Protein AF-A0A0K2RST6-F1 (afdb_monomer_lite)

Radius of gyration: 13.27 Å; chains: 1; bounding box: 32×30×34 Å

Structure (mmCIF, N/CA/C/O backbone):
data_AF-A0A0K2RST6-F1
#
_entry.id   AF-A0A0K2RST6-F1
#
loop_
_atom_site.group_PDB
_atom_site.id
_atom_site.type_symbol
_atom_site.label_atom_id
_atom_site.label_alt_id
_atom_site.label_comp_id
_atom_site.label_asym_id
_atom_site.label_entity_id
_atom_site.label_seq_id
_atom_site.pdbx_PDB_ins_code
_atom_site.Cartn_x
_atom_site.Cartn_y
_atom_site.Cartn_z
_atom_site.occupancy
_atom_site.B_iso_or_equiv
_atom_site.auth_seq_id
_atom_site.auth_comp_id
_atom_site.auth_asym_id
_atom_site.auth_atom_id
_atom_site.pdbx_PDB_model_num
ATOM 1 N N . MET A 1 1 ? -2.634 -5.844 9.108 1.00 89.44 1 MET A N 1
ATOM 2 C CA . MET A 1 1 ? -3.011 -6.104 7.702 1.00 89.44 1 MET A CA 1
ATOM 3 C C . MET A 1 1 ? -1.810 -6.663 6.956 1.00 89.44 1 MET A C 1
ATOM 5 O O . MET A 1 1 ? -0.710 -6.156 7.139 1.00 89.44 1 MET A O 1
ATOM 9 N N . THR A 1 2 ? -2.016 -7.666 6.105 1.00 95.31 2 THR A N 1
ATOM 10 C CA . THR A 1 2 ? -0.975 -8.190 5.211 1.00 95.31 2 THR A CA 1
ATOM 11 C C . THR A 1 2 ? -1.440 -8.053 3.771 1.00 95.31 2 THR A C 1
ATOM 13 O O . THR A 1 2 ? -2.550 -8.464 3.440 1.00 95.31 2 THR A O 1
ATOM 16 N N . ALA A 1 3 ? -0.592 -7.476 2.925 1.00 95.88 3 ALA A N 1
ATOM 17 C CA . ALA A 1 3 ? -0.814 -7.367 1.493 1.00 95.88 3 ALA A CA 1
ATOM 18 C C . ALA A 1 3 ? 0.184 -8.260 0.755 1.00 95.88 3 ALA A C 1
ATOM 20 O O . ALA A 1 3 ? 1.393 -8.169 0.982 1.00 95.88 3 ALA A O 1
ATOM 21 N N . LYS A 1 4 ? -0.329 -9.105 -0.141 1.00 97.62 4 LYS A N 1
ATOM 22 C CA . LYS A 1 4 ? 0.462 -9.878 -1.100 1.00 97.62 4 LYS A CA 1
ATOM 23 C C . LYS A 1 4 ? 0.337 -9.205 -2.462 1.00 97.62 4 LYS A C 1
ATOM 25 O O . LYS A 1 4 ? -0.774 -9.012 -2.946 1.00 97.62 4 LYS A O 1
ATOM 30 N N . ILE A 1 5 ? 1.467 -8.846 -3.056 1.00 97.88 5 ILE A N 1
ATOM 31 C CA . ILE A 1 5 ? 1.542 -8.066 -4.291 1.00 97.88 5 ILE A CA 1
ATOM 32 C C . ILE A 1 5 ? 2.314 -8.867 -5.336 1.00 97.88 5 ILE A C 1
ATOM 34 O O . ILE A 1 5 ? 3.296 -9.539 -5.012 1.00 97.88 5 ILE A O 1
ATOM 38 N N . ALA A 1 6 ? 1.865 -8.796 -6.587 1.00 97.62 6 ALA A N 1
A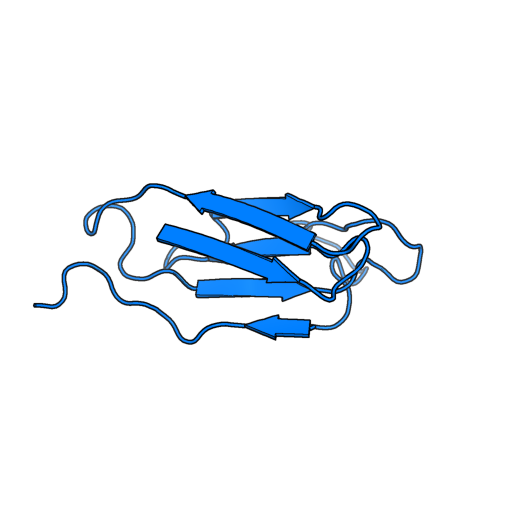TOM 39 C CA . ALA A 1 6 ? 2.511 -9.417 -7.734 1.00 97.62 6 ALA A CA 1
ATOM 40 C C . ALA A 1 6 ? 2.262 -8.593 -9.007 1.00 97.62 6 ALA A C 1
ATOM 42 O O . ALA A 1 6 ? 1.293 -7.840 -9.080 1.00 97.62 6 ALA A O 1
ATOM 43 N N . GLY A 1 7 ? 3.117 -8.773 -10.017 1.00 97.38 7 GLY A N 1
ATOM 44 C CA . GLY A 1 7 ? 2.907 -8.230 -11.362 1.00 97.38 7 GLY A CA 1
ATOM 45 C C . GLY A 1 7 ? 3.352 -6.781 -11.570 1.00 97.38 7 GLY A C 1
ATOM 46 O O . GLY A 1 7 ? 3.081 -6.226 -12.630 1.00 97.38 7 GLY A O 1
ATOM 47 N N . VAL A 1 8 ? 4.056 -6.169 -10.609 1.00 97.19 8 VAL A N 1
ATOM 48 C CA . VAL A 1 8 ? 4.551 -4.785 -10.740 1.00 97.19 8 VAL A CA 1
ATOM 49 C C . VAL A 1 8 ? 6.062 -4.728 -10.481 1.00 97.19 8 VAL A C 1
ATOM 51 O O . VAL A 1 8 ? 6.481 -4.408 -9.367 1.00 97.19 8 VAL A O 1
ATOM 54 N N . PRO A 1 9 ? 6.904 -5.082 -11.476 1.00 96.12 9 PRO A N 1
ATOM 55 C CA . PRO A 1 9 ? 8.363 -4.992 -11.378 1.00 96.12 9 PRO A CA 1
ATOM 56 C C . PRO A 1 9 ? 8.830 -3.626 -10.881 1.00 96.12 9 PRO A C 1
ATOM 58 O O . PRO A 1 9 ? 8.407 -2.602 -11.418 1.00 96.12 9 PRO A O 1
ATOM 61 N N . ASN A 1 10 ? 9.688 -3.615 -9.856 1.00 95.75 10 ASN A N 1
ATOM 62 C CA . ASN A 1 10 ? 10.199 -2.389 -9.223 1.00 95.75 10 ASN A CA 1
ATOM 63 C C . ASN A 1 10 ? 9.095 -1.435 -8.722 1.00 95.75 10 ASN A C 1
ATOM 65 O O . ASN A 1 10 ? 9.316 -0.236 -8.567 1.00 95.75 10 ASN A O 1
ATOM 69 N N . GLY A 1 11 ? 7.883 -1.953 -8.509 1.00 97.00 11 GLY A N 1
ATOM 70 C CA . GLY A 1 11 ? 6.739 -1.160 -8.092 1.00 97.00 11 GLY A CA 1
ATOM 71 C C . GLY A 1 11 ? 6.888 -0.603 -6.683 1.00 97.00 11 GLY A C 1
ATOM 72 O O . GLY A 1 11 ? 7.633 -1.122 -5.854 1.00 97.00 11 GLY A O 1
ATOM 73 N N . VAL A 1 12 ? 6.109 0.429 -6.391 1.00 97.31 12 VAL A N 1
ATOM 74 C CA . VAL A 1 12 ? 6.014 1.032 -5.065 1.00 97.31 12 VAL A CA 1
ATOM 75 C C . VAL A 1 12 ? 4.682 0.675 -4.437 1.00 97.31 12 VAL A C 1
ATOM 77 O O . VAL A 1 12 ? 3.625 1.024 -4.958 1.00 97.31 12 VAL A O 1
ATOM 80 N N . VAL A 1 13 ? 4.740 -0.006 -3.297 1.00 97.62 13 VAL A N 1
ATO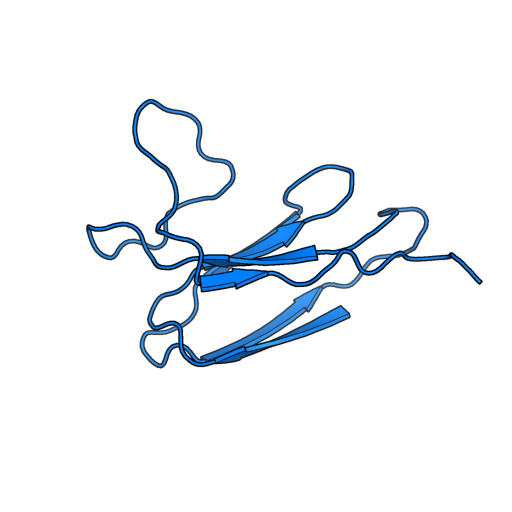M 81 C CA . VAL A 1 13 ? 3.583 -0.345 -2.469 1.00 97.62 13 VAL A CA 1
ATOM 82 C C . VAL A 1 13 ? 3.470 0.670 -1.346 1.00 97.62 13 VAL A C 1
ATOM 84 O O . VAL A 1 13 ? 4.459 0.977 -0.680 1.00 97.62 13 VAL A O 1
ATOM 87 N N . ARG A 1 14 ? 2.264 1.182 -1.122 1.00 97.19 14 ARG A N 1
ATOM 88 C CA . ARG A 1 14 ? 1.980 2.227 -0.140 1.00 97.19 14 ARG A CA 1
ATOM 89 C C . ARG A 1 14 ? 0.816 1.802 0.735 1.00 97.19 14 ARG A C 1
ATOM 91 O O . ARG A 1 14 ? -0.191 1.330 0.212 1.00 97.19 14 ARG A O 1
ATOM 98 N N . PHE A 1 15 ? 0.946 2.013 2.037 1.00 97.38 15 PHE A N 1
ATOM 99 C CA . PHE A 1 15 ? -0.154 1.906 2.991 1.00 97.38 15 PHE A CA 1
ATOM 100 C C . PHE A 1 15 ? -0.611 3.312 3.354 1.00 97.38 15 PHE A C 1
ATOM 102 O O . PHE A 1 15 ? 0.210 4.175 3.672 1.00 97.38 15 PHE A O 1
ATOM 109 N N . ILE A 1 16 ? -1.915 3.535 3.249 1.00 97.31 16 ILE A N 1
ATOM 110 C CA . ILE A 1 16 ? -2.560 4.831 3.435 1.00 97.31 16 ILE A CA 1
ATOM 111 C C . ILE A 1 16 ? -3.652 4.682 4.486 1.00 97.31 16 ILE A C 1
ATOM 113 O O . ILE A 1 16 ? -4.443 3.741 4.420 1.00 97.31 16 ILE A O 1
ATOM 117 N N . THR A 1 17 ? -3.697 5.621 5.419 1.00 97.12 17 THR A N 1
ATOM 118 C CA . THR A 1 17 ? -4.738 5.776 6.434 1.00 97.12 17 THR A CA 1
ATOM 119 C C . THR A 1 17 ? -5.476 7.098 6.235 1.00 97.12 17 THR A C 1
ATOM 121 O O . THR A 1 17 ? -5.210 7.847 5.292 1.00 97.12 17 THR A O 1
ATOM 124 N N . ASP A 1 18 ? -6.396 7.400 7.142 1.00 95.81 18 ASP A N 1
ATOM 125 C CA . ASP A 1 18 ? -7.041 8.704 7.291 1.00 95.81 18 ASP A CA 1
ATOM 126 C C . ASP A 1 18 ? -6.060 9.858 7.558 1.00 95.81 18 ASP A C 1
ATOM 128 O O . ASP A 1 18 ? -6.376 11.000 7.233 1.00 95.81 18 ASP A O 1
ATOM 132 N N . GLU A 1 19 ? -4.848 9.566 8.032 1.00 94.94 19 GLU A N 1
ATOM 133 C CA . GLU A 1 19 ? -3.769 10.549 8.212 1.00 94.94 19 GLU A CA 1
ATOM 134 C C . GLU A 1 19 ? -2.847 10.679 6.982 1.00 94.94 19 GLU A C 1
ATOM 136 O O . GLU A 1 19 ? -1.952 11.523 6.947 1.00 94.94 19 GLU A O 1
ATOM 141 N N . GLY A 1 20 ? -3.055 9.861 5.945 1.00 95.12 20 GLY A N 1
ATOM 142 C CA . GLY A 1 20 ? -2.226 9.832 4.740 1.00 95.12 20 GLY A CA 1
ATOM 143 C C . GLY A 1 20 ? -1.307 8.610 4.664 1.00 95.12 20 GLY A C 1
ATOM 144 O O . GLY A 1 20 ? -1.641 7.528 5.137 1.00 95.12 20 GLY A O 1
ATOM 145 N N . GLN A 1 21 ? -0.168 8.728 3.976 1.00 95.88 21 GLN A N 1
ATOM 146 C CA . GLN A 1 21 ? 0.751 7.598 3.783 1.00 95.88 21 GLN A CA 1
ATOM 147 C C . GLN A 1 21 ? 1.532 7.290 5.068 1.00 95.88 21 GLN A C 1
ATOM 149 O O . GLN A 1 21 ? 2.259 8.148 5.557 1.00 95.88 21 GLN A O 1
ATOM 154 N N . THR A 1 22 ? 1.489 6.039 5.528 1.00 95.25 22 THR A N 1
ATOM 155 C CA . THR A 1 22 ? 2.206 5.591 6.737 1.00 95.25 22 THR A CA 1
ATOM 156 C C . THR A 1 22 ? 3.419 4.720 6.429 1.00 95.25 22 THR A C 1
ATOM 158 O O . THR A 1 22 ? 4.422 4.766 7.136 1.00 95.25 22 THR A O 1
ATOM 161 N N . GLN A 1 23 ? 3.358 3.935 5.352 1.00 95.19 23 GLN A N 1
ATOM 162 C CA . GLN A 1 23 ? 4.435 3.034 4.956 1.00 95.19 23 GLN A CA 1
ATOM 163 C C . GLN A 1 23 ? 4.586 3.009 3.440 1.00 95.19 23 GLN A C 1
ATOM 165 O O . GLN A 1 23 ? 3.600 3.026 2.699 1.00 95.19 23 GLN A O 1
ATOM 170 N N . GLN A 1 24 ? 5.834 2.905 2.987 1.00 95.81 24 GLN A N 1
ATOM 171 C CA . GLN A 1 24 ? 6.183 2.669 1.595 1.00 95.81 24 GLN A CA 1
ATOM 172 C C . GLN A 1 24 ? 7.215 1.545 1.497 1.00 95.81 24 GLN A C 1
ATOM 174 O O . GLN A 1 24 ? 8.170 1.503 2.268 1.00 95.81 24 GLN A O 1
ATOM 179 N N . VAL A 1 25 ? 7.032 0.651 0.529 1.00 96.19 25 VAL A N 1
ATOM 180 C CA . VAL A 1 25 ? 7.955 -0.448 0.233 1.00 96.19 25 VAL A CA 1
ATOM 181 C C . VAL A 1 25 ? 8.184 -0.512 -1.271 1.00 96.19 25 VAL A C 1
ATOM 183 O O . VAL A 1 25 ? 7.235 -0.435 -2.049 1.00 96.19 25 VAL A O 1
ATOM 186 N N . THR A 1 26 ? 9.438 -0.675 -1.681 1.00 96.44 26 THR A N 1
ATOM 187 C CA . THR A 1 26 ? 9.787 -0.953 -3.080 1.00 96.44 26 THR A CA 1
ATOM 188 C C . THR A 1 26 ? 9.796 -2.461 -3.299 1.00 96.44 26 THR A C 1
ATOM 190 O O . THR A 1 26 ? 10.418 -3.197 -2.533 1.00 96.44 26 THR A O 1
ATOM 193 N N . LEU A 1 27 ? 9.114 -2.927 -4.340 1.00 96.94 27 LEU A N 1
ATOM 194 C CA . LEU A 1 27 ? 9.177 -4.314 -4.777 1.00 96.94 27 LEU A CA 1
ATOM 195 C C . LEU A 1 27 ? 10.495 -4.575 -5.512 1.00 96.94 27 LEU A C 1
ATOM 197 O O . LEU A 1 27 ? 10.984 -3.703 -6.226 1.00 96.94 27 LEU A O 1
ATOM 201 N N . PRO A 1 28 ? 11.057 -5.785 -5.410 1.00 96.44 28 PRO A N 1
ATOM 202 C CA . PRO A 1 28 ? 12.177 -6.181 -6.252 1.00 96.44 28 PRO A CA 1
ATOM 203 C C . PRO A 1 28 ? 11.785 -6.211 -7.740 1.00 96.44 28 PRO A C 1
ATOM 205 O O . PRO A 1 28 ? 10.606 -6.168 -8.106 1.00 96.44 28 PRO A O 1
ATOM 208 N N . ALA A 1 29 ? 12.779 -6.386 -8.612 1.00 96.25 29 ALA A N 1
ATOM 209 C CA . ALA A 1 29 ? 12.581 -6.507 -10.059 1.00 96.25 29 ALA A CA 1
ATOM 210 C C . ALA A 1 29 ? 11.638 -7.655 -10.467 1.00 96.25 29 ALA A C 1
ATOM 212 O O . ALA A 1 29 ? 11.005 -7.584 -11.515 1.00 96.25 29 ALA A O 1
ATOM 213 N N . SER A 1 30 ? 11.475 -8.687 -9.630 1.00 97.44 30 SER A N 1
ATOM 214 C CA . SER A 1 30 ? 10.481 -9.748 -9.857 1.00 97.44 30 SER A CA 1
ATOM 215 C C . SER A 1 30 ? 9.030 -9.259 -9.757 1.00 97.44 30 SER A C 1
ATOM 217 O O . SER A 1 30 ? 8.113 -9.980 -10.148 1.00 97.44 30 SER A O 1
ATOM 219 N N . GLY A 1 31 ? 8.806 -8.060 -9.209 1.00 97.12 31 GLY A N 1
ATOM 220 C CA . GLY A 1 31 ? 7.495 -7.438 -9.054 1.00 97.12 31 GLY A CA 1
ATOM 221 C C . GLY A 1 31 ? 6.587 -8.125 -8.046 1.00 97.12 31 GLY A C 1
ATOM 222 O O . GLY A 1 31 ? 5.371 -7.952 -8.110 1.00 97.12 31 GLY A O 1
ATOM 223 N N . GLN A 1 32 ? 7.163 -8.930 -7.154 1.00 97.94 32 GLN A N 1
ATOM 224 C CA . GLN A 1 32 ? 6.445 -9.720 -6.163 1.00 97.94 32 GLN A CA 1
ATOM 225 C C . GLN A 1 32 ? 6.955 -9.417 -4.759 1.00 97.94 32 GLN A C 1
ATOM 227 O O . GLN A 1 32 ? 8.153 -9.244 -4.543 1.00 97.94 32 GLN A O 1
ATOM 232 N N . GLY A 1 33 ? 6.042 -9.386 -3.794 1.00 97.00 33 GLY A N 1
ATOM 233 C CA . GLY A 1 33 ? 6.386 -9.145 -2.401 1.00 97.00 33 GLY A CA 1
ATOM 234 C C . GLY A 1 33 ? 5.198 -9.313 -1.469 1.00 97.00 33 GLY A C 1
ATOM 235 O O . GLY A 1 33 ? 4.040 -9.321 -1.884 1.00 97.00 33 GLY A O 1
ATOM 236 N N . THR A 1 34 ? 5.498 -9.454 -0.184 1.00 97.56 34 THR A N 1
ATOM 237 C CA . THR A 1 34 ? 4.504 -9.389 0.887 1.00 97.56 34 THR A CA 1
ATOM 238 C C . THR A 1 34 ? 4.916 -8.283 1.838 1.00 97.56 34 THR A C 1
ATOM 240 O O . THR A 1 34 ? 6.077 -8.208 2.230 1.00 97.56 34 THR A O 1
ATOM 243 N N . SER A 1 35 ? 3.971 -7.422 2.197 1.00 95.69 35 SER A N 1
ATOM 244 C CA . SER A 1 35 ? 4.193 -6.363 3.173 1.00 95.69 35 SER A CA 1
ATOM 245 C C . SER A 1 35 ? 3.122 -6.442 4.247 1.00 95.69 35 SER A C 1
ATOM 247 O O . SER A 1 35 ? 1.929 -6.551 3.954 1.00 95.69 35 SER A O 1
ATOM 249 N N . THR A 1 36 ? 3.566 -6.420 5.496 1.00 94.50 36 THR A N 1
ATOM 250 C CA . THR A 1 36 ? 2.692 -6.443 6.663 1.00 94.50 36 THR A CA 1
ATOM 251 C C . THR A 1 36 ? 2.827 -5.116 7.381 1.00 94.50 36 THR A C 1
ATOM 253 O O . THR A 1 36 ? 3.937 -4.648 7.618 1.00 94.50 36 THR A O 1
ATOM 256 N N . TRP A 1 37 ? 1.686 -4.538 7.738 1.00 93.31 37 TRP A N 1
ATOM 257 C CA . TRP A 1 37 ? 1.605 -3.374 8.605 1.00 93.31 37 TRP A CA 1
ATOM 258 C C . TRP A 1 37 ? 0.655 -3.671 9.764 1.00 93.31 37 TRP A C 1
ATOM 260 O O . TRP A 1 37 ? -0.421 -4.254 9.576 1.00 93.31 37 TRP A O 1
ATOM 270 N N . VAL A 1 38 ? 1.074 -3.310 10.972 1.00 93.19 38 VAL A N 1
ATOM 271 C CA . VAL A 1 38 ? 0.323 -3.537 12.209 1.00 93.19 38 VAL A CA 1
ATOM 272 C C . VAL A 1 38 ? -0.162 -2.186 12.716 1.00 93.19 38 VAL A C 1
ATOM 274 O O . VAL A 1 38 ? 0.627 -1.258 12.849 1.00 93.19 38 VAL A O 1
ATOM 277 N N . THR A 1 39 ? -1.462 -2.087 12.975 1.00 93.50 39 THR A N 1
ATOM 278 C CA . THR A 1 39 ? -2.117 -0.886 13.503 1.00 93.50 39 THR A CA 1
ATOM 279 C C . THR A 1 39 ? -3.310 -1.286 14.371 1.00 93.50 39 THR A C 1
ATOM 281 O O . THR A 1 39 ? -3.672 -2.467 14.416 1.00 93.50 39 THR A O 1
ATOM 284 N N . THR A 1 40 ? -3.933 -0.315 15.033 1.00 94.50 40 THR A N 1
ATOM 285 C CA . THR A 1 40 ? -5.167 -0.484 15.806 1.00 94.50 40 THR A CA 1
ATOM 286 C C . THR A 1 40 ? -6.237 0.506 15.331 1.00 94.50 40 THR A C 1
ATOM 288 O O . THR A 1 40 ? -5.892 1.524 14.729 1.00 94.50 40 THR A O 1
ATOM 291 N N . PRO A 1 41 ? -7.530 0.268 15.624 1.00 94.69 41 PRO A N 1
ATOM 292 C CA . PRO A 1 41 ? -8.589 1.222 15.284 1.00 94.69 41 PRO A CA 1
ATOM 293 C C . PRO A 1 41 ? -8.430 2.604 15.938 1.00 94.69 41 PRO A C 1
ATOM 295 O O . PRO A 1 41 ? -8.988 3.576 15.449 1.00 94.69 41 PRO A O 1
ATOM 298 N N . GLN A 1 42 ? -7.677 2.710 17.039 1.00 94.75 42 GLN A N 1
ATOM 299 C CA . GLN A 1 42 ? -7.374 3.993 17.686 1.00 94.75 42 GLN A CA 1
ATOM 300 C C . GLN A 1 42 ? -6.316 4.813 16.933 1.00 94.75 42 GLN A C 1
ATOM 302 O O . GLN A 1 42 ? -6.204 6.007 17.184 1.00 94.75 42 GLN A O 1
ATOM 307 N N . LEU A 1 43 ? -5.521 4.176 16.066 1.00 95.00 43 LEU A N 1
ATOM 308 C CA . LEU A 1 43 ? -4.431 4.808 15.314 1.00 95.00 43 LEU A CA 1
ATOM 309 C C . LEU A 1 43 ? -4.763 5.018 13.832 1.00 95.00 43 LEU A C 1
ATOM 311 O O . LEU A 1 43 ? -4.058 5.751 13.151 1.00 95.00 43 LEU A O 1
ATOM 315 N N . ALA A 1 44 ? -5.775 4.327 13.308 1.00 96.12 44 ALA A N 1
ATOM 316 C CA . ALA A 1 44 ? -6.237 4.495 11.938 1.00 96.12 44 ALA A CA 1
ATOM 317 C C . ALA A 1 44 ? -7.705 4.081 11.818 1.00 96.12 44 ALA A C 1
ATOM 319 O O . ALA A 1 44 ? -8.078 2.975 12.219 1.00 96.12 44 ALA A O 1
ATOM 320 N N . ALA A 1 45 ? -8.521 4.926 11.194 1.00 95.88 45 ALA A N 1
ATOM 321 C CA . ALA A 1 45 ? -9.917 4.610 10.905 1.00 95.88 45 ALA A CA 1
ATOM 322 C C . ALA A 1 45 ? -10.050 3.618 9.737 1.00 95.88 45 ALA A C 1
ATOM 324 O O . ALA A 1 45 ? -10.976 2.804 9.691 1.00 95.88 45 ALA A O 1
ATOM 325 N N . TYR A 1 46 ? -9.121 3.665 8.780 1.00 96.12 46 TYR A N 1
ATOM 326 C CA . TYR A 1 46 ? -9.076 2.736 7.656 1.00 96.12 46 TYR A CA 1
ATOM 327 C C . TYR A 1 46 ? -7.653 2.491 7.164 1.00 96.12 46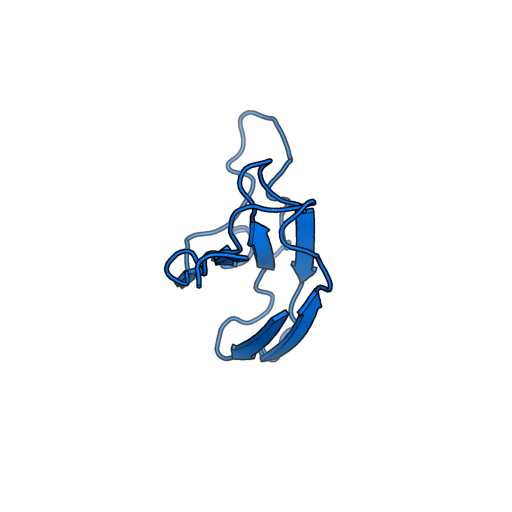 TYR A C 1
ATOM 329 O O . TYR A 1 46 ? -6.728 3.247 7.453 1.00 96.12 46 TYR A O 1
ATOM 337 N N . VAL A 1 47 ? -7.501 1.442 6.355 1.00 96.62 47 VAL A N 1
ATOM 338 C CA . VAL A 1 47 ? -6.279 1.176 5.593 1.00 96.62 47 VAL A CA 1
ATOM 339 C C . VAL A 1 47 ? -6.613 0.974 4.122 1.00 96.62 47 VAL A C 1
ATOM 341 O O . VAL A 1 47 ? -7.507 0.203 3.777 1.00 96.62 47 VAL A O 1
ATOM 344 N N . ARG A 1 48 ? -5.871 1.640 3.240 1.00 97.50 48 ARG A N 1
ATOM 345 C CA . ARG A 1 48 ? -5.843 1.385 1.799 1.00 97.50 48 ARG A CA 1
ATOM 346 C C . ARG A 1 48 ? -4.430 1.013 1.382 1.00 97.50 48 ARG A C 1
ATOM 348 O O . ARG A 1 48 ? -3.473 1.664 1.793 1.00 97.50 48 ARG A O 1
ATOM 355 N N . VAL A 1 49 ? -4.308 0.003 0.528 1.00 98.00 49 VAL A N 1
ATOM 356 C CA . VAL A 1 49 ? -3.037 -0.310 -0.129 1.00 98.00 49 VAL A CA 1
ATOM 357 C C . VAL A 1 49 ? -3.090 0.178 -1.566 1.00 98.00 49 VAL A C 1
ATOM 359 O O . VAL A 1 49 ? -4.030 -0.129 -2.295 1.00 98.00 49 VAL A O 1
ATOM 362 N N . GLU A 1 50 ? -2.078 0.935 -1.969 1.00 97.75 50 GLU A N 1
ATOM 363 C CA . GLU A 1 50 ? -1.865 1.352 -3.353 1.00 97.75 50 GLU A CA 1
ATOM 364 C C . GLU A 1 50 ? -0.581 0.738 -3.891 1.00 97.75 50 GLU A C 1
ATOM 366 O O . GLU A 1 50 ? 0.426 0.658 -3.188 1.00 97.75 50 GLU A O 1
ATOM 371 N N . VAL A 1 51 ? -0.605 0.356 -5.164 1.00 97.94 51 VAL A N 1
ATOM 372 C CA . VAL A 1 51 ? 0.573 -0.087 -5.903 1.00 97.94 51 VAL A CA 1
ATOM 373 C C . VAL A 1 51 ? 0.761 0.829 -7.104 1.00 97.94 51 VAL A C 1
ATOM 375 O O . VAL A 1 51 ? -0.153 1.035 -7.907 1.00 97.94 51 VAL A O 1
ATOM 378 N N . ARG A 1 52 ? 1.956 1.401 -7.221 1.00 97.88 52 ARG A N 1
ATOM 379 C CA . ARG A 1 52 ? 2.370 2.277 -8.317 1.00 97.88 52 ARG A CA 1
ATOM 380 C C . ARG A 1 52 ? 3.507 1.633 -9.093 1.00 97.88 52 ARG A C 1
ATOM 382 O O . ARG A 1 52 ? 4.335 0.931 -8.517 1.00 97.88 52 ARG A O 1
ATOM 389 N N . HIS A 1 53 ? 3.569 1.907 -10.386 1.00 96.75 53 HIS A N 1
ATOM 390 C CA . HIS A 1 53 ? 4.785 1.675 -11.155 1.00 96.75 53 HIS A CA 1
ATOM 391 C C . HIS A 1 53 ? 5.914 2.602 -10.662 1.00 96.75 53 HIS A C 1
ATOM 393 O O . HIS A 1 53 ? 5.618 3.654 -10.078 1.00 96.75 53 HIS A O 1
ATOM 399 N N . PRO A 1 54 ? 7.192 2.238 -10.884 1.00 95.38 54 PRO A N 1
ATOM 400 C CA . PRO A 1 54 ? 8.300 3.164 -10.663 1.00 95.38 54 PRO A CA 1
ATOM 401 C C . PRO A 1 54 ? 8.139 4.427 -11.525 1.00 95.38 54 PRO A C 1
ATOM 403 O O . PRO A 1 54 ? 7.341 4.470 -12.469 1.00 95.38 54 PRO A O 1
ATOM 406 N N . LYS A 1 55 ? 8.916 5.464 -11.207 1.00 93.94 55 LYS A N 1
ATOM 407 C CA . LYS A 1 55 ? 9.097 6.633 -12.073 1.00 93.94 55 LYS A CA 1
ATOM 408 C C . LYS A 1 55 ? 9.601 6.189 -13.455 1.00 93.94 55 LYS A C 1
ATOM 410 O O . LYS A 1 55 ? 10.135 5.094 -13.630 1.00 93.94 55 LYS A O 1
ATOM 415 N N . ILE A 1 56 ? 9.438 7.060 -14.453 1.00 89.25 56 ILE A N 1
ATOM 416 C CA . ILE A 1 56 ? 9.824 6.762 -15.844 1.00 89.25 56 ILE A CA 1
ATOM 417 C C . ILE A 1 56 ? 11.330 6.505 -16.012 1.00 89.25 56 ILE A C 1
ATOM 419 O O . ILE A 1 56 ? 11.733 5.792 -16.924 1.00 89.25 56 ILE A O 1
ATOM 423 N N . ASP A 1 57 ? 12.148 7.042 -15.107 1.00 90.25 57 ASP A N 1
ATOM 424 C CA . ASP A 1 57 ? 13.592 6.801 -15.021 1.00 90.25 57 ASP A CA 1
ATOM 425 C C . ASP A 1 57 ? 13.955 5.470 -14.329 1.00 90.25 57 ASP A C 1
ATOM 427 O O . ASP A 1 57 ? 15.131 5.160 -14.148 1.00 90.25 57 ASP A O 1
ATOM 431 N N . GLY A 1 58 ? 12.955 4.673 -13.940 1.00 87.56 58 GLY A N 1
ATOM 432 C CA . GLY A 1 58 ? 13.118 3.378 -13.284 1.00 87.56 58 GLY A CA 1
ATOM 433 C C . GLY A 1 58 ? 13.337 3.453 -11.773 1.00 87.56 58 GLY A C 1
ATOM 434 O O . GLY A 1 58 ? 13.388 2.408 -11.124 1.00 87.56 58 GLY A O 1
ATOM 435 N N . THR A 1 59 ? 13.436 4.648 -11.186 1.00 89.88 59 THR A N 1
ATOM 436 C CA . THR A 1 59 ? 13.546 4.803 -9.731 1.00 89.88 59 THR A CA 1
ATOM 437 C C . THR A 1 59 ? 12.188 4.598 -9.057 1.00 89.88 59 THR A C 1
ATOM 439 O O . THR A 1 59 ? 11.138 4.860 -9.640 1.00 89.88 59 THR A O 1
ATOM 442 N N . SER A 1 60 ? 12.169 4.145 -7.804 1.00 86.38 60 SER A N 1
ATOM 443 C CA . SER A 1 60 ? 10.914 3.894 -7.080 1.00 86.38 60 SER A CA 1
ATOM 444 C C . SER A 1 60 ? 10.031 5.146 -6.973 1.00 86.38 60 SER A C 1
ATOM 446 O O . SER A 1 60 ? 8.817 5.084 -7.146 1.00 86.38 60 SER A O 1
ATOM 448 N N . GLY A 1 61 ? 10.636 6.307 -6.715 1.00 88.44 61 GLY A N 1
ATOM 449 C CA . GLY A 1 61 ? 9.908 7.503 -6.297 1.00 88.44 61 GLY A CA 1
ATOM 450 C C . GLY A 1 61 ? 9.431 7.447 -4.841 1.00 88.44 61 GLY A C 1
ATOM 451 O O . GLY A 1 61 ? 9.666 6.472 -4.122 1.00 88.44 61 GLY A O 1
ATOM 452 N N . SER A 1 62 ? 8.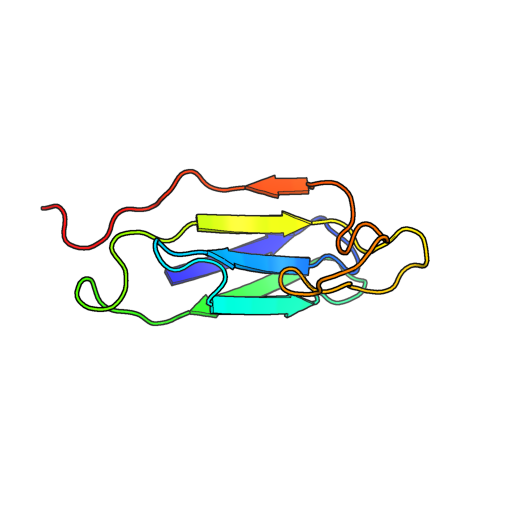784 8.516 -4.379 1.00 90.31 62 SER A N 1
ATOM 453 C CA . SER A 1 62 ? 8.322 8.652 -2.994 1.00 90.31 62 SER A CA 1
ATOM 454 C C . SER A 1 62 ? 6.965 9.334 -2.942 1.00 90.31 62 SER A C 1
ATOM 456 O O . SER A 1 62 ? 6.801 10.449 -3.417 1.00 90.31 62 SER A O 1
ATOM 458 N N . GLY A 1 63 ? 5.974 8.693 -2.327 1.00 88.62 63 GLY A N 1
ATOM 459 C CA . GLY A 1 63 ? 4.616 9.233 -2.270 1.00 88.62 63 GLY A CA 1
ATOM 460 C C . GLY A 1 63 ? 4.411 10.434 -1.345 1.00 88.62 63 GLY A C 1
ATOM 461 O O . GLY A 1 63 ? 3.289 10.931 -1.279 1.00 88.62 63 GLY A O 1
ATOM 462 N N . THR A 1 64 ? 5.453 10.878 -0.641 1.00 91.38 64 THR A N 1
ATOM 463 C CA . THR A 1 64 ? 5.449 12.071 0.224 1.00 91.38 64 THR A CA 1
ATOM 464 C C . THR A 1 64 ? 6.403 13.163 -0.266 1.00 91.38 64 THR A C 1
ATOM 466 O O . THR A 1 64 ? 6.538 14.197 0.383 1.00 91.38 64 THR A O 1
ATOM 469 N N . GLU A 1 65 ? 7.082 12.948 -1.397 1.00 91.56 65 GLU A N 1
ATOM 470 C CA . GLU A 1 65 ? 7.974 13.941 -1.994 1.00 91.56 65 GLU A CA 1
ATOM 471 C C . GLU A 1 65 ? 7.165 15.119 -2.556 1.00 91.56 65 GLU A C 1
ATOM 473 O O . GLU A 1 65 ? 6.198 14.932 -3.296 1.00 91.56 65 GLU A O 1
ATOM 478 N N . MET A 1 66 ? 7.576 16.339 -2.203 1.00 89.25 66 MET A N 1
ATOM 479 C CA . MET A 1 66 ? 6.989 17.584 -2.698 1.00 89.25 66 MET A CA 1
ATOM 480 C C . MET A 1 66 ? 7.900 18.202 -3.757 1.00 89.25 66 MET A C 1
ATOM 482 O O . MET A 1 66 ? 9.108 18.306 -3.556 1.00 89.25 66 MET A O 1
ATOM 486 N N . GLY A 1 67 ? 7.327 18.655 -4.870 1.00 88.69 67 GLY A N 1
ATOM 487 C CA . GLY A 1 67 ? 8.082 19.280 -5.953 1.00 88.69 67 GLY A CA 1
ATOM 488 C C . GLY A 1 67 ? 7.255 19.459 -7.221 1.00 88.69 67 GLY A C 1
ATOM 489 O O . GLY A 1 67 ? 6.048 19.230 -7.232 1.00 88.69 67 GLY A O 1
ATOM 490 N N . THR A 1 68 ? 7.915 19.877 -8.301 1.00 88.38 68 THR A N 1
ATOM 491 C CA . THR A 1 68 ? 7.290 20.081 -9.621 1.00 88.38 68 THR A CA 1
ATOM 492 C C . THR A 1 68 ? 7.273 18.815 -10.481 1.00 88.38 68 THR A C 1
ATOM 494 O O . THR A 1 68 ? 6.584 18.767 -11.498 1.00 88.38 68 THR A O 1
ATOM 497 N N . VAL A 1 69 ? 8.028 17.790 -10.081 1.00 87.56 69 VAL A N 1
ATOM 498 C CA . VAL A 1 69 ? 8.114 16.498 -10.767 1.00 87.56 69 VAL A CA 1
ATOM 499 C C . VAL A 1 69 ? 7.108 15.537 -10.149 1.00 87.56 69 VAL A C 1
ATOM 501 O O . VAL A 1 69 ? 7.002 15.448 -8.927 1.00 87.56 69 VAL A O 1
ATOM 504 N N . ILE A 1 70 ? 6.389 14.788 -10.990 1.00 88.44 70 ILE A N 1
ATOM 505 C CA . ILE A 1 70 ? 5.456 13.761 -10.519 1.00 88.44 70 ILE A CA 1
ATOM 506 C C . ILE A 1 70 ? 6.250 12.706 -9.726 1.00 88.44 70 ILE A C 1
ATOM 508 O O . ILE A 1 70 ? 7.152 12.070 -10.279 1.00 88.44 70 ILE A O 1
ATOM 512 N N . PRO A 1 71 ? 5.938 12.492 -8.437 1.00 90.69 71 PRO A N 1
ATOM 513 C CA . PRO A 1 71 ? 6.839 11.770 -7.544 1.00 90.69 71 PRO A CA 1
ATOM 514 C C . PRO A 1 71 ? 6.672 10.241 -7.593 1.00 90.69 71 PRO A C 1
ATOM 516 O O . PRO A 1 71 ? 7.451 9.515 -6.979 1.00 90.69 71 PRO A O 1
ATOM 519 N N . LEU A 1 72 ? 5.675 9.737 -8.323 1.00 93.12 72 LEU A N 1
ATOM 520 C CA . LEU A 1 72 ? 5.361 8.316 -8.473 1.00 93.12 72 LEU A CA 1
ATOM 521 C C . LEU A 1 72 ? 4.948 8.013 -9.914 1.00 93.12 72 LEU A C 1
ATOM 523 O O . LEU A 1 72 ? 4.385 8.869 -10.598 1.00 93.12 72 LEU A O 1
ATOM 527 N N . GLY A 1 73 ? 5.164 6.776 -10.355 1.00 95.38 73 GLY A N 1
ATOM 528 C CA . GLY A 1 73 ? 4.651 6.306 -11.635 1.00 95.38 73 GLY A CA 1
ATOM 529 C C . GLY A 1 73 ? 3.123 6.135 -11.667 1.00 95.38 73 GLY A C 1
ATOM 530 O O . GLY A 1 73 ? 2.414 6.350 -10.666 1.00 95.38 73 GLY A O 1
ATOM 531 N N . PRO A 1 74 ? 2.585 5.723 -12.831 1.00 96.00 74 PRO A N 1
ATOM 532 C CA . PRO A 1 74 ? 1.164 5.440 -12.985 1.00 96.00 74 PRO A CA 1
ATOM 533 C C . PRO A 1 74 ? 0.690 4.398 -11.967 1.00 96.00 74 PRO A C 1
ATOM 535 O O . PRO A 1 74 ? 1.447 3.550 -11.488 1.00 96.00 74 PRO A O 1
ATOM 538 N N . MET A 1 75 ? -0.583 4.490 -11.595 1.00 96.88 75 MET A N 1
ATOM 539 C CA . MET A 1 75 ? -1.185 3.546 -10.661 1.00 96.88 75 MET A CA 1
ATOM 540 C C . MET A 1 75 ? -1.400 2.193 -11.333 1.00 96.88 75 MET A C 1
ATOM 542 O O . MET A 1 75 ? -1.953 2.137 -12.426 1.00 96.88 75 MET A O 1
ATOM 546 N N . ALA A 1 76 ? -0.978 1.125 -10.658 1.00 97.69 76 ALA A N 1
ATOM 547 C CA . ALA A 1 76 ? -1.184 -0.248 -11.103 1.00 97.69 76 ALA A CA 1
ATOM 548 C C . ALA A 1 76 ? -2.438 -0.857 -10.459 1.00 97.69 76 ALA A C 1
ATOM 550 O O . ALA A 1 76 ? -3.229 -1.512 -11.130 1.00 97.69 76 ALA A O 1
ATOM 551 N N . ALA A 1 77 ? -2.625 -0.633 -9.154 1.00 97.94 77 ALA A N 1
ATOM 552 C CA . ALA A 1 77 ? -3.768 -1.140 -8.401 1.00 97.94 77 ALA A CA 1
ATOM 553 C C . ALA A 1 77 ? -4.000 -0.338 -7.112 1.00 97.94 77 ALA A C 1
ATOM 555 O O . ALA A 1 77 ? -3.078 0.280 -6.572 1.00 97.94 77 ALA A O 1
ATOM 556 N N . LEU A 1 78 ? -5.221 -0.413 -6.583 1.00 97.44 78 LEU A N 1
ATOM 557 C CA . LEU A 1 78 ? -5.559 0.017 -5.229 1.00 97.44 78 LEU A CA 1
ATOM 558 C C . LEU A 1 78 ? -6.616 -0.908 -4.619 1.00 97.44 78 LEU A C 1
ATOM 560 O O . LEU A 1 78 ? -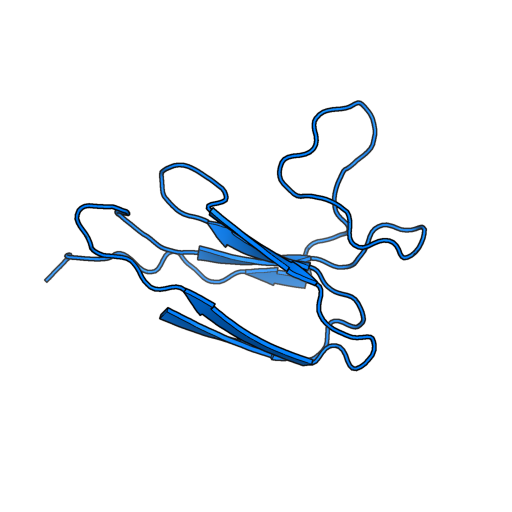7.417 -1.501 -5.341 1.00 97.44 78 LEU A O 1
ATOM 564 N N . THR A 1 79 ? -6.642 -1.012 -3.295 1.00 96.88 79 THR A N 1
ATOM 565 C CA . THR A 1 79 ? -7.773 -1.615 -2.579 1.00 96.88 79 THR A CA 1
ATOM 566 C C . THR A 1 79 ? -8.822 -0.554 -2.268 1.00 96.88 79 THR A C 1
ATOM 568 O O . THR A 1 79 ? -8.486 0.607 -2.031 1.00 96.88 79 THR A O 1
ATOM 571 N N . ASN A 1 80 ? -10.092 -0.941 -2.144 1.00 97.19 80 ASN A N 1
ATOM 572 C CA . ASN A 1 80 ? -11.030 -0.101 -1.396 1.00 97.19 80 ASN A CA 1
ATOM 573 C C . ASN A 1 80 ? -10.517 0.083 0.052 1.00 97.19 80 ASN A C 1
ATOM 575 O O . ASN A 1 80 ? -9.752 -0.766 0.534 1.00 97.19 80 ASN A O 1
ATOM 579 N N . PRO A 1 81 ? -10.895 1.171 0.749 1.00 96.12 81 PRO A N 1
ATOM 580 C CA . PRO A 1 81 ? -10.586 1.324 2.165 1.00 96.12 81 PRO A CA 1
ATOM 581 C C . PRO A 1 81 ? -11.130 0.145 2.970 1.00 96.12 81 PRO A C 1
ATOM 583 O O . PRO A 1 81 ? -12.296 -0.228 2.840 1.00 96.12 81 PRO A O 1
ATOM 586 N N . ILE A 1 82 ? -10.281 -0.429 3.813 1.00 94.81 82 ILE A N 1
ATOM 587 C CA . ILE A 1 82 ? -10.667 -1.429 4.801 1.00 94.81 82 ILE A CA 1
ATOM 588 C C . ILE A 1 82 ? -10.809 -0.685 6.122 1.00 94.81 82 ILE A C 1
ATOM 590 O O . ILE A 1 82 ? -9.806 -0.290 6.718 1.00 94.81 82 ILE A O 1
ATOM 594 N N . PHE A 1 83 ? -12.048 -0.446 6.541 1.00 95.19 83 PHE A N 1
ATOM 595 C CA . PHE A 1 83 ? -12.343 0.243 7.795 1.00 95.19 83 PHE A CA 1
ATOM 596 C C . PHE A 1 83 ? -12.016 -0.644 8.996 1.00 95.19 83 PHE A C 1
ATOM 598 O O . PHE A 1 83 ? -12.252 -1.853 8.976 1.00 95.19 83 PHE A O 1
ATOM 605 N N . LEU A 1 84 ? -11.457 -0.034 10.036 1.00 93.81 84 LEU A N 1
ATOM 606 C CA . LEU A 1 84 ? -11.067 -0.701 11.272 1.00 93.81 84 LEU A CA 1
ATOM 607 C C . LEU A 1 84 ? -12.033 -0.315 12.395 1.00 93.81 84 LEU A C 1
ATOM 609 O O . LEU A 1 84 ? -12.498 0.816 12.459 1.00 93.81 84 LEU A O 1
ATOM 613 N N . GLY A 1 85 ? -12.338 -1.253 13.295 1.00 88.25 85 GLY A N 1
ATOM 614 C CA . GLY A 1 85 ? -13.165 -0.983 14.480 1.00 88.25 85 GLY A CA 1
ATOM 615 C C . GLY A 1 85 ? -14.657 -0.749 14.216 1.00 88.25 85 GLY A C 1
ATOM 616 O O . GLY A 1 85 ? -15.401 -0.548 15.169 1.00 88.25 85 GLY A O 1
ATOM 617 N N . ALA A 1 86 ? -15.106 -0.809 12.961 1.00 73.88 86 ALA A N 1
ATOM 618 C CA . ALA A 1 86 ? -16.519 -0.938 12.633 1.00 73.88 86 ALA A CA 1
ATOM 619 C C . ALA A 1 86 ? -16.937 -2.401 12.853 1.00 73.88 86 ALA A C 1
ATOM 621 O O . ALA A 1 86 ? -16.446 -3.298 12.163 1.00 73.88 86 ALA A O 1
ATOM 622 N N . SER A 1 87 ? -17.804 -2.632 13.833 1.00 57.75 87 SER A N 1
ATOM 623 C CA . SER A 1 87 ? -18.430 -3.924 14.138 1.00 57.75 87 SER A CA 1
ATOM 624 C C . SER A 1 87 ? -19.934 -3.766 14.206 1.00 57.75 87 SER A C 1
ATOM 626 O O . SER A 1 87 ? -20.356 -2.724 14.757 1.00 57.75 87 SER A O 1
#

Sequence (87 aa):
MTAKIAGVPNGVVRFITDEGQTQQVTLPASGQGTSTWVTTPQLAAYVRVEVRHPKIDGTSGSGTEMGTVIPLGPMAALTNP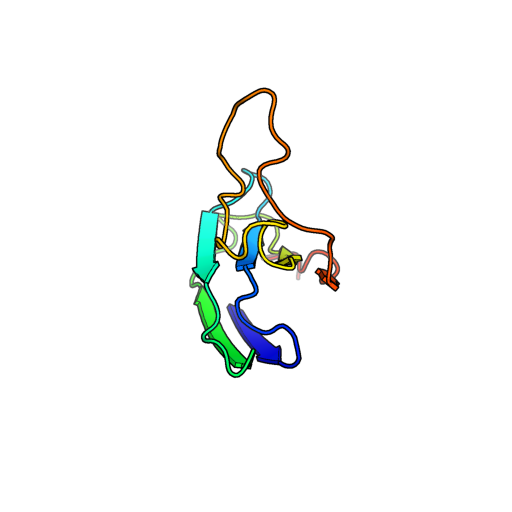IFLGAS

Foldseek 3Di:
DKDWWADAAQKKKFKAFPVGTDDIDTDHRRRTDMDDDDDACVGGQWIKIWIFHADPVSHHFDPPDDDPDDRTHHTDDMDDIDGHPDD

pLDDT: mean 94.05, std 5.49, range [57.75, 98.0]

Secondary structure (DSSP, 8-state):
-EEEE-S-TT-EEEEEETTEEEEEEEPPTT--EEEE----TTT-SEEEEEEEPPPTTS----TT--SSS--S--EEEEPPPEESS--